Protein AF-A0A8I2G375-F1 (afdb_monomer_lite)

Foldseek 3Di:
DDADPDHDDPLVVVVVLLVVLCVVVVNPLCSSCVVVVHHSVVSVVNVVVVD

Sequence (51 aa):
VTFSHNLPTLKQVEEILIEEALERSGGNQTIAAQVLGISRQALNNRLQRKR

pLDDT: mean 94.04, std 7.18, range [63.12, 98.44]

Structure (mmCIF, N/CA/C/O backbone):
data_AF-A0A8I2G375-F1
#
_entry.id   AF-A0A8I2G375-F1
#
loop_
_atom_site.group_PDB
_atom_site.id
_atom_site.type_symbol
_atom_site.label_atom_id
_atom_site.label_alt_id
_atom_site.label_comp_id
_atom_site.label_asym_id
_atom_site.label_entity_id
_atom_site.label_seq_id
_atom_site.pdbx_PDB_ins_code
_atom_site.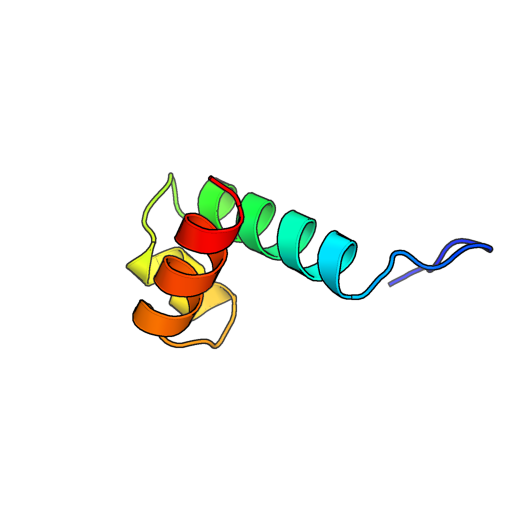Cartn_x
_atom_site.Cartn_y
_atom_site.Cartn_z
_atom_site.occupancy
_atom_site.B_iso_or_equiv
_atom_site.auth_seq_id
_atom_site.auth_comp_id
_atom_site.auth_asym_id
_atom_site.auth_atom_id
_atom_site.pdbx_PDB_model_num
ATOM 1 N N . VAL A 1 1 ? -3.747 -4.894 -20.088 1.00 63.12 1 VAL A N 1
ATOM 2 C CA . VAL A 1 1 ? -3.505 -3.493 -19.674 1.00 63.12 1 VAL A CA 1
ATOM 3 C C . VAL A 1 1 ? -2.974 -2.745 -20.877 1.00 63.12 1 VAL A C 1
ATOM 5 O O . VAL A 1 1 ? -1.994 -3.196 -21.455 1.00 63.12 1 VAL A O 1
ATOM 8 N N . THR A 1 2 ? -3.650 -1.681 -21.298 1.00 79.50 2 THR A N 1
ATOM 9 C CA . THR A 1 2 ? -3.182 -0.797 -22.374 1.00 79.50 2 THR A CA 1
ATOM 10 C C . THR A 1 2 ? -2.586 0.446 -21.736 1.00 79.50 2 THR A C 1
ATOM 12 O O . THR A 1 2 ? -3.282 1.154 -21.011 1.00 79.50 2 THR A O 1
ATOM 15 N N . PHE A 1 3 ? -1.300 0.689 -21.967 1.00 79.75 3 PHE A N 1
ATOM 16 C CA . PHE A 1 3 ? -0.609 1.858 -21.435 1.00 79.75 3 PHE A CA 1
ATOM 17 C C . PHE A 1 3 ? -0.640 3.010 -22.444 1.00 79.75 3 PHE A C 1
ATOM 19 O O . PHE A 1 3 ? -0.479 2.797 -23.645 1.00 79.75 3 PHE A O 1
ATOM 26 N N . SER A 1 4 ? -0.861 4.228 -21.950 1.00 86.25 4 SER A N 1
ATOM 27 C CA . SER A 1 4 ? -0.762 5.468 -22.724 1.00 86.25 4 SER A CA 1
ATOM 28 C C . SER A 1 4 ? 0.689 5.797 -23.094 1.00 86.25 4 SER A C 1
ATOM 30 O O . SER A 1 4 ? 1.627 5.252 -22.519 1.00 86.25 4 SER A O 1
ATOM 32 N N . HIS A 1 5 ? 0.871 6.737 -24.032 1.00 88.62 5 HIS A N 1
ATOM 33 C CA . HIS A 1 5 ? 2.193 7.204 -24.474 1.00 88.62 5 HIS A CA 1
ATOM 34 C C . HIS A 1 5 ? 3.058 7.736 -23.315 1.00 88.62 5 HIS A C 1
ATOM 36 O O . HIS A 1 5 ? 4.266 7.531 -23.298 1.00 88.62 5 HIS A O 1
ATOM 42 N N . ASN A 1 6 ? 2.422 8.365 -22.321 1.00 90.38 6 ASN A N 1
ATOM 43 C CA . ASN A 1 6 ? 3.040 8.701 -21.042 1.00 90.38 6 ASN A CA 1
ATOM 44 C C . ASN A 1 6 ? 2.579 7.707 -19.981 1.00 90.38 6 ASN A C 1
ATOM 46 O O . ASN A 1 6 ? 1.374 7.526 -19.781 1.00 90.38 6 ASN A O 1
ATOM 50 N N . LEU A 1 7 ? 3.539 7.088 -19.300 1.00 92.25 7 LEU A N 1
ATOM 51 C CA . LEU A 1 7 ? 3.260 6.208 -18.177 1.00 92.25 7 LEU A CA 1
ATOM 52 C C . LEU A 1 7 ? 3.047 7.037 -16.906 1.00 92.25 7 LEU A C 1
ATOM 54 O O . LEU A 1 7 ? 3.792 7.993 -16.673 1.00 92.25 7 LEU A O 1
ATOM 58 N N . PRO A 1 8 ? 2.075 6.666 -16.058 1.00 91.94 8 PRO A N 1
ATOM 59 C CA . PRO A 1 8 ? 2.020 7.205 -14.711 1.00 91.94 8 PRO A CA 1
ATOM 60 C C . PRO A 1 8 ? 3.293 6.831 -13.944 1.00 91.94 8 PRO A C 1
ATOM 62 O O . PRO A 1 8 ? 3.888 5.768 -14.138 1.00 91.94 8 PRO A O 1
ATOM 65 N N . THR A 1 9 ? 3.698 7.703 -13.029 1.00 94.75 9 THR A N 1
ATOM 66 C CA . THR A 1 9 ? 4.746 7.387 -12.057 1.00 94.75 9 THR A CA 1
ATOM 67 C C . THR A 1 9 ? 4.294 6.258 -11.133 1.00 94.75 9 THR A C 1
ATOM 69 O O . THR A 1 9 ? 3.099 6.050 -10.923 1.00 94.75 9 THR A O 1
ATOM 72 N N . LEU A 1 10 ? 5.248 5.571 -10.500 1.00 94.31 10 LEU A N 1
ATOM 73 C CA . LEU A 1 10 ? 4.926 4.544 -9.502 1.00 94.31 10 LEU A CA 1
ATOM 74 C C . LEU A 1 10 ? 4.029 5.085 -8.384 1.00 94.31 10 LEU A C 1
ATOM 76 O O . LEU A 1 10 ? 3.116 4.389 -7.960 1.00 94.31 10 LEU A O 1
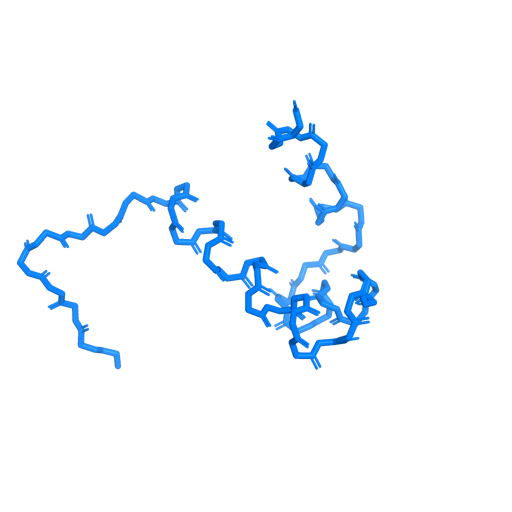ATOM 80 N N . LYS A 1 11 ? 4.245 6.339 -7.967 1.00 93.69 11 LYS A N 1
ATOM 81 C CA . LYS A 1 11 ? 3.410 7.004 -6.963 1.00 93.69 11 LYS A CA 1
ATOM 82 C C . LYS A 1 11 ? 1.959 7.150 -7.434 1.00 93.69 11 LYS A C 1
ATOM 84 O O . LYS A 1 11 ? 1.048 6.827 -6.687 1.00 93.69 11 LYS A O 1
ATOM 89 N N . GLN A 1 12 ? 1.746 7.585 -8.675 1.00 94.00 12 GLN A N 1
ATOM 90 C CA . GLN A 1 12 ? 0.398 7.724 -9.239 1.00 94.00 12 GLN A CA 1
ATOM 91 C C . GLN A 1 12 ? -0.299 6.370 -9.387 1.00 94.00 12 GLN A C 1
ATOM 93 O O . GLN A 1 12 ? -1.463 6.241 -9.026 1.00 94.00 12 GLN A O 1
ATOM 98 N N . VAL A 1 13 ? 0.407 5.345 -9.882 1.00 94.75 13 VAL A N 1
ATOM 99 C CA . VAL A 1 13 ? -0.152 3.985 -9.981 1.00 94.75 13 VAL A CA 1
ATOM 100 C C . VAL A 1 13 ? -0.532 3.463 -8.602 1.00 94.75 13 VAL A C 1
ATOM 102 O O . VAL A 1 13 ? -1.610 2.905 -8.430 1.00 94.75 13 VAL A O 1
ATOM 105 N N . GLU A 1 14 ? 0.341 3.655 -7.618 1.00 95.06 14 GLU A N 1
ATOM 106 C CA . GLU A 1 14 ? 0.084 3.258 -6.242 1.00 95.06 14 GLU A CA 1
ATOM 107 C C . GLU A 1 14 ? -1.169 3.941 -5.677 1.00 95.06 14 GLU A C 1
ATOM 109 O O . GLU A 1 14 ? -2.012 3.265 -5.094 1.00 95.06 14 GLU A O 1
ATOM 114 N N . GLU A 1 15 ? -1.317 5.252 -5.873 1.00 95.69 15 GLU A N 1
ATOM 115 C CA . GLU A 1 15 ? -2.484 6.010 -5.410 1.00 95.69 15 GLU A CA 1
ATOM 116 C C . GLU A 1 15 ? -3.781 5.505 -6.049 1.00 95.69 15 GLU A C 1
ATOM 118 O O . GLU A 1 15 ? -4.738 5.235 -5.324 1.00 95.69 15 GLU A O 1
ATOM 123 N N . ILE A 1 16 ? -3.782 5.297 -7.370 1.00 95.56 16 ILE A N 1
ATOM 124 C CA . ILE A 1 16 ? -4.934 4.769 -8.115 1.00 95.56 16 ILE A CA 1
ATOM 125 C C . ILE A 1 16 ? -5.312 3.373 -7.607 1.00 95.56 16 ILE A C 1
ATOM 127 O O . ILE A 1 16 ? -6.484 3.086 -7.376 1.00 95.56 16 ILE A O 1
ATOM 131 N N . LEU A 1 17 ? -4.326 2.496 -7.395 1.00 97.12 17 LEU A N 1
ATOM 132 C CA . LEU A 1 17 ? -4.573 1.141 -6.900 1.00 97.12 17 LEU A CA 1
ATOM 133 C C . LEU A 1 17 ? -5.125 1.141 -5.471 1.00 97.12 17 LEU A C 1
ATOM 135 O O . LEU A 1 17 ? -6.013 0.349 -5.160 1.00 97.12 17 LEU A O 1
ATOM 139 N N . ILE A 1 18 ? -4.611 2.010 -4.599 1.00 97.44 18 ILE A N 1
ATOM 140 C CA . ILE A 1 18 ? -5.103 2.141 -3.225 1.00 97.44 18 ILE A CA 1
ATOM 141 C C . ILE A 1 18 ? -6.549 2.634 -3.206 1.00 97.44 18 ILE A C 1
ATOM 143 O O . ILE A 1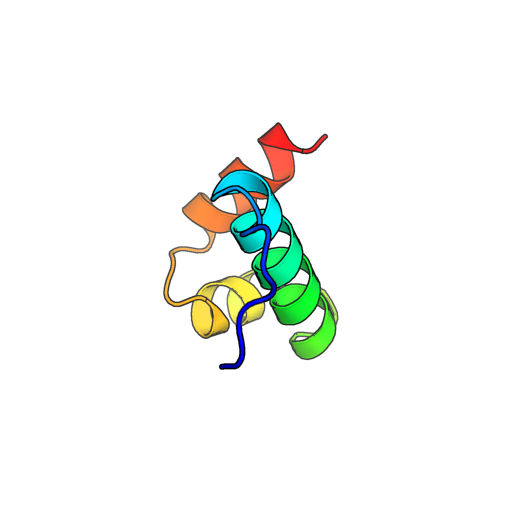 18 ? -7.355 2.090 -2.452 1.00 97.44 18 ILE A O 1
ATOM 147 N N . GLU A 1 19 ? -6.874 3.641 -4.016 1.00 97.88 19 GLU A N 1
ATOM 148 C CA . GLU A 1 19 ? -8.235 4.168 -4.131 1.00 97.88 19 GLU A CA 1
ATOM 149 C C . GLU A 1 19 ? -9.205 3.095 -4.627 1.00 97.88 19 GLU A C 1
ATOM 151 O O . GLU A 1 19 ? -10.181 2.804 -3.938 1.00 97.88 19 GLU A O 1
ATOM 156 N N . GLU A 1 20 ? -8.877 2.416 -5.727 1.00 98.12 20 GLU A N 1
ATOM 157 C CA . GLU A 1 20 ? -9.700 1.337 -6.281 1.00 98.12 20 GLU A CA 1
ATOM 158 C C . GLU A 1 20 ? -9.899 0.188 -5.276 1.00 98.12 20 GLU A C 1
ATOM 160 O O . GLU A 1 20 ? -10.995 -0.355 -5.128 1.00 98.12 20 GLU A O 1
ATOM 165 N N . ALA A 1 21 ? -8.847 -0.200 -4.547 1.00 98.38 21 ALA A N 1
ATOM 166 C CA . ALA A 1 21 ? -8.938 -1.266 -3.555 1.00 98.38 21 ALA A CA 1
ATOM 167 C C . ALA A 1 21 ? -9.814 -0.879 -2.356 1.00 98.38 21 ALA A C 1
ATOM 169 O O . ALA A 1 21 ? -10.522 -1.736 -1.824 1.00 98.38 21 ALA A O 1
ATOM 170 N N . LEU A 1 22 ? -9.771 0.387 -1.928 1.00 98.19 22 LEU A N 1
ATOM 171 C CA . LEU A 1 22 ? -10.641 0.909 -0.875 1.00 98.19 22 LEU A CA 1
ATOM 172 C C . LEU A 1 22 ? -12.088 1.020 -1.345 1.00 98.19 22 LEU A C 1
ATOM 174 O O . LEU A 1 22 ? -12.990 0.686 -0.583 1.00 98.19 22 LEU A O 1
ATOM 178 N N . GLU A 1 23 ? -12.325 1.442 -2.583 1.00 98.44 23 GLU A N 1
ATOM 179 C CA . GLU A 1 23 ? -13.668 1.501 -3.156 1.00 98.44 23 GLU A CA 1
ATOM 180 C C . GLU A 1 23 ? -14.293 0.101 -3.225 1.00 98.44 23 GLU A C 1
ATOM 182 O O . GLU A 1 23 ? -15.358 -0.135 -2.651 1.00 98.44 23 GLU A O 1
ATOM 187 N N . ARG A 1 24 ? -13.574 -0.874 -3.800 1.00 98.00 24 ARG A N 1
ATOM 188 C CA . ARG A 1 24 ? -14.019 -2.279 -3.873 1.00 98.00 24 ARG A CA 1
ATOM 189 C C . ARG A 1 24 ? -14.233 -2.927 -2.511 1.00 98.00 24 ARG A C 1
ATOM 191 O O . ARG A 1 24 ? -15.008 -3.876 -2.404 1.00 98.00 24 ARG A O 1
ATOM 198 N N . SER A 1 25 ? -13.535 -2.456 -1.479 1.00 98.19 25 SER A N 1
ATOM 199 C CA . SER A 1 25 ? -13.660 -2.981 -0.120 1.00 98.19 25 SER A CA 1
ATOM 200 C C . SER A 1 25 ? -14.663 -2.225 0.757 1.00 98.19 25 SER A C 1
ATOM 202 O O . SER A 1 25 ? -14.785 -2.552 1.942 1.00 98.19 25 SER A O 1
ATOM 204 N N . GLY A 1 26 ? -15.350 -1.204 0.232 1.00 97.81 26 GLY A N 1
ATOM 205 C CA . GLY A 1 26 ? -16.246 -0.354 1.021 1.00 97.81 26 GLY A CA 1
ATOM 206 C C . GLY A 1 26 ? -15.518 0.421 2.127 1.00 97.81 26 GLY A C 1
ATOM 207 O O . GLY A 1 26 ? -16.039 0.586 3.228 1.00 97.81 26 GLY A O 1
ATOM 208 N N . GLY A 1 27 ? -14.272 0.827 1.879 1.00 96.81 27 GLY A N 1
ATOM 209 C CA . GLY A 1 27 ? -13.407 1.530 2.828 1.00 96.81 27 GLY A CA 1
ATOM 210 C C . GLY A 1 27 ? -12.724 0.625 3.858 1.00 96.81 27 GLY A C 1
ATOM 211 O O . GLY A 1 27 ? -11.957 1.107 4.697 1.00 96.81 27 GLY A O 1
ATOM 212 N N . ASN A 1 28 ? -12.948 -0.693 3.814 1.00 97.94 28 ASN A N 1
ATOM 213 C CA . ASN A 1 28 ? -12.298 -1.624 4.727 1.00 97.94 28 ASN A CA 1
ATOM 214 C C . ASN A 1 28 ? -10.818 -1.803 4.354 1.00 97.94 28 ASN A C 1
ATOM 216 O O . ASN A 1 28 ? -10.473 -2.502 3.399 1.00 97.94 28 ASN A O 1
ATOM 220 N N . GLN A 1 29 ? -9.927 -1.202 5.144 1.00 97.56 29 GLN A N 1
ATOM 221 C CA . GLN A 1 29 ? -8.480 -1.238 4.906 1.00 97.56 29 GLN A CA 1
ATOM 222 C C . GLN A 1 29 ? -7.871 -2.644 5.008 1.00 97.56 29 GLN A C 1
ATOM 224 O O . GLN A 1 29 ? -6.878 -2.924 4.344 1.00 97.56 29 GLN A O 1
ATOM 229 N N . THR A 1 30 ? -8.432 -3.537 5.828 1.00 98.31 30 THR A N 1
ATOM 230 C CA . THR A 1 30 ? -7.933 -4.918 5.927 1.00 98.31 30 THR A CA 1
ATOM 231 C C . THR A 1 30 ? -8.184 -5.663 4.618 1.00 98.31 30 THR A C 1
ATOM 233 O O . THR A 1 30 ? -7.269 -6.280 4.079 1.00 98.31 30 THR A O 1
ATOM 236 N N . ILE A 1 31 ? -9.400 -5.544 4.079 1.00 98.44 31 ILE A N 1
ATOM 237 C CA . ILE A 1 31 ? -9.777 -6.160 2.802 1.00 98.44 31 ILE A CA 1
ATOM 238 C C . ILE A 1 31 ? -9.028 -5.488 1.644 1.00 98.44 31 ILE A C 1
ATOM 240 O O . ILE A 1 31 ? -8.471 -6.184 0.804 1.00 98.44 31 ILE A O 1
ATOM 244 N N . ALA A 1 32 ? -8.924 -4.155 1.625 1.00 98.44 32 ALA A N 1
ATOM 245 C CA . ALA A 1 32 ? -8.174 -3.436 0.591 1.00 98.44 32 ALA A CA 1
ATOM 246 C C . ALA A 1 32 ? -6.700 -3.870 0.544 1.00 98.44 32 ALA A C 1
ATOM 248 O O . ALA A 1 32 ? -6.159 -4.125 -0.528 1.00 98.44 32 ALA A O 1
ATOM 249 N N . ALA A 1 33 ? -6.054 -4.019 1.705 1.00 98.38 33 ALA A N 1
ATOM 250 C CA . ALA A 1 33 ? -4.679 -4.505 1.777 1.00 98.38 33 ALA A CA 1
ATOM 251 C C . ALA A 1 33 ? -4.547 -5.941 1.241 1.00 98.38 33 ALA A C 1
ATOM 253 O O . ALA A 1 33 ? -3.596 -6.233 0.517 1.00 98.38 33 ALA A O 1
ATOM 254 N N . GLN A 1 34 ? -5.525 -6.808 1.530 1.00 98.19 34 GLN A N 1
ATOM 255 C CA . GLN A 1 34 ? -5.577 -8.166 0.988 1.00 98.19 34 GLN A CA 1
ATOM 256 C C . GLN A 1 34 ? -5.730 -8.171 -0.540 1.00 98.19 34 GLN A C 1
ATOM 258 O O . GLN A 1 34 ? -5.001 -8.899 -1.208 1.00 98.19 34 GLN A O 1
ATOM 263 N N . VAL A 1 35 ? -6.616 -7.333 -1.096 1.00 97.56 35 VAL A N 1
ATOM 264 C CA . VAL A 1 35 ? -6.794 -7.169 -2.554 1.00 97.56 35 VAL A CA 1
ATOM 265 C C . VAL A 1 35 ? -5.495 -6.711 -3.220 1.00 97.56 35 VAL A C 1
ATOM 267 O O . VAL A 1 35 ? -5.139 -7.200 -4.287 1.00 97.56 35 VAL A O 1
ATOM 270 N N . LEU A 1 36 ? -4.761 -5.808 -2.571 1.00 97.75 36 LEU A N 1
ATOM 271 C CA . LEU A 1 36 ? -3.477 -5.296 -3.050 1.00 97.75 36 LEU A CA 1
ATOM 272 C C . LEU A 1 36 ? -2.296 -6.252 -2.820 1.00 97.75 36 LEU A C 1
ATOM 274 O O . LEU A 1 36 ? -1.190 -5.961 -3.273 1.00 97.75 36 LEU A O 1
ATOM 278 N N . GLY A 1 37 ? -2.489 -7.361 -2.099 1.00 98.06 37 GLY A N 1
ATOM 279 C CA . GLY A 1 37 ? -1.415 -8.300 -1.770 1.00 98.06 37 GLY A CA 1
ATOM 280 C C . GLY A 1 37 ? -0.346 -7.722 -0.834 1.00 98.06 3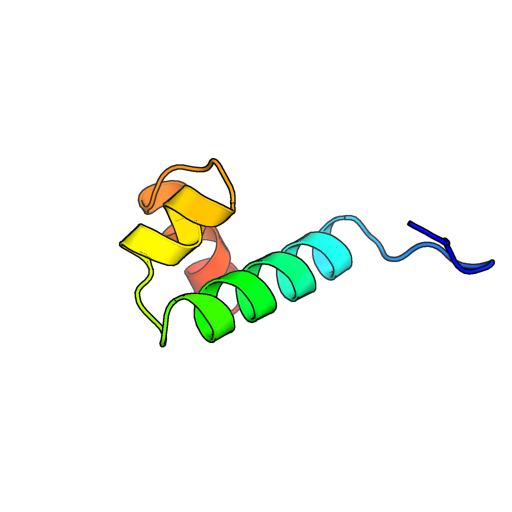7 GLY A C 1
ATOM 281 O O . GLY A 1 37 ? 0.810 -8.136 -0.891 1.00 98.06 37 GLY A O 1
ATOM 282 N N . ILE A 1 38 ? -0.706 -6.759 0.021 1.00 98.00 38 ILE A N 1
ATOM 283 C CA . ILE A 1 38 ? 0.200 -6.132 0.995 1.00 98.00 38 ILE A CA 1
ATOM 284 C C . ILE A 1 38 ? -0.329 -6.274 2.423 1.00 98.00 38 ILE A C 1
ATOM 286 O O . ILE A 1 38 ? -1.496 -6.576 2.662 1.00 98.00 38 ILE A O 1
ATOM 290 N N . SER A 1 39 ? 0.526 -6.019 3.413 1.00 98.44 39 SER A N 1
ATOM 291 C CA . SER A 1 39 ? 0.070 -5.970 4.802 1.00 98.44 39 SER A CA 1
ATOM 292 C C . SER A 1 39 ? -0.810 -4.740 5.056 1.00 98.44 39 SER A C 1
ATOM 294 O O . SER A 1 39 ? -0.602 -3.665 4.484 1.00 98.44 39 SER A O 1
ATOM 296 N N . ARG A 1 40 ? -1.759 -4.856 5.995 1.00 97.69 40 ARG A N 1
ATOM 297 C CA . ARG A 1 40 ? -2.568 -3.714 6.461 1.00 97.69 40 ARG A CA 1
ATOM 298 C C . ARG A 1 40 ? -1.694 -2.560 6.966 1.00 97.69 40 ARG A C 1
ATOM 300 O O . ARG A 1 40 ? -2.019 -1.401 6.734 1.00 97.69 40 ARG A O 1
ATOM 307 N N . GLN A 1 41 ? -0.576 -2.866 7.631 1.00 98.06 41 GLN A N 1
ATOM 308 C CA . GLN A 1 41 ? 0.376 -1.855 8.101 1.00 98.06 41 GLN A CA 1
ATOM 309 C C . GLN A 1 41 ? 1.021 -1.099 6.933 1.00 98.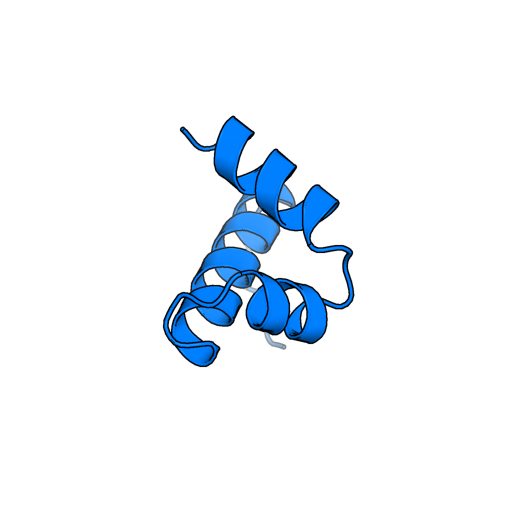06 41 GLN A C 1
ATOM 311 O O . GLN A 1 41 ? 1.138 0.123 6.997 1.00 98.06 41 GLN A O 1
ATOM 316 N N . ALA A 1 42 ? 1.391 -1.795 5.853 1.00 97.56 42 ALA A N 1
ATOM 317 C CA . ALA A 1 42 ? 1.923 -1.153 4.656 1.00 97.56 42 ALA A CA 1
ATOM 318 C C . ALA A 1 42 ? 0.891 -0.207 4.025 1.00 97.56 42 ALA A C 1
ATOM 320 O O . ALA A 1 42 ? 1.238 0.929 3.713 1.00 97.56 42 ALA A O 1
ATOM 321 N N . LEU A 1 43 ? -0.373 -0.632 3.905 1.00 97.62 43 LEU A N 1
ATOM 322 C CA . LEU A 1 43 ? -1.451 0.238 3.424 1.00 97.62 43 LEU A CA 1
ATOM 323 C C . LEU A 1 43 ? -1.632 1.468 4.326 1.00 97.62 43 LEU A C 1
ATOM 325 O O . LEU A 1 43 ? -1.665 2.590 3.833 1.00 97.62 43 LEU A O 1
ATOM 329 N N . ASN A 1 44 ? -1.689 1.277 5.646 1.00 97.19 44 ASN A N 1
ATOM 330 C CA . ASN A 1 44 ? -1.857 2.377 6.596 1.00 97.19 44 ASN A CA 1
ATOM 331 C C . ASN A 1 44 ? -0.711 3.399 6.501 1.00 97.19 44 ASN A C 1
ATOM 333 O O . ASN A 1 44 ? -0.958 4.598 6.421 1.00 97.19 44 ASN A O 1
ATOM 337 N N . ASN A 1 45 ? 0.540 2.938 6.417 1.00 97.12 45 ASN A N 1
ATOM 338 C CA . ASN A 1 45 ? 1.696 3.821 6.245 1.00 97.12 45 ASN A CA 1
ATOM 339 C C . ASN A 1 45 ? 1.607 4.641 4.946 1.00 97.12 45 ASN A C 1
ATOM 341 O O . ASN A 1 45 ? 1.970 5.815 4.936 1.00 97.12 45 ASN A O 1
ATOM 345 N N . ARG A 1 46 ? 1.122 4.042 3.850 1.00 95.38 46 ARG A N 1
ATOM 346 C CA . ARG A 1 46 ? 0.915 4.740 2.569 1.00 95.38 46 ARG A CA 1
ATOM 347 C C . ARG A 1 46 ? -0.189 5.799 2.687 1.00 95.38 46 ARG A C 1
ATOM 349 O O . ARG A 1 46 ? 0.016 6.933 2.267 1.00 95.38 46 ARG A O 1
ATOM 356 N N . LEU A 1 47 ? -1.301 5.476 3.353 1.00 94.56 47 LEU A N 1
ATOM 357 C CA . LEU A 1 47 ? -2.392 6.423 3.623 1.00 94.56 47 LEU A CA 1
ATOM 358 C C . LEU A 1 47 ? -1.959 7.589 4.523 1.00 94.56 47 LEU A C 1
ATOM 360 O O . LEU A 1 47 ? -2.364 8.724 4.290 1.00 94.56 47 LEU A O 1
ATOM 364 N N . GLN A 1 48 ? -1.115 7.332 5.524 1.00 95.12 48 GLN A N 1
ATOM 365 C CA . GLN A 1 48 ? -0.575 8.378 6.394 1.00 95.12 48 GLN A CA 1
ATOM 366 C C . GLN A 1 48 ? 0.356 9.342 5.657 1.00 95.12 48 GLN A C 1
ATOM 368 O O . GLN A 1 48 ? 0.346 10.521 5.970 1.00 95.12 48 GLN A O 1
ATOM 373 N N . ARG A 1 49 ? 1.128 8.869 4.671 1.00 90.25 49 ARG A N 1
ATOM 374 C CA . ARG A 1 49 ? 2.010 9.721 3.848 1.00 90.25 49 ARG A CA 1
ATOM 375 C C . ARG A 1 49 ? 1.261 10.579 2.825 1.00 90.25 49 ARG A C 1
ATOM 377 O O . ARG A 1 49 ? 1.858 11.492 2.265 1.00 90.25 49 ARG A O 1
ATOM 384 N N . LYS A 1 50 ? 0.005 10.230 2.524 1.00 81.12 50 LYS A N 1
ATOM 385 C CA . LYS A 1 50 ? -0.874 10.981 1.615 1.00 81.12 50 LYS A CA 1
ATOM 386 C C . LYS A 1 50 ? -1.619 12.117 2.332 1.00 81.12 50 LYS A C 1
ATOM 388 O O . LYS A 1 50 ? -2.052 13.049 1.662 1.00 81.12 50 LYS A O 1
ATOM 393 N N . ARG A 1 51 ? -1.795 12.012 3.654 1.00 71.25 51 ARG A N 1
ATOM 394 C CA . ARG A 1 51 ? -2.316 13.089 4.509 1.00 71.25 51 ARG A CA 1
ATOM 39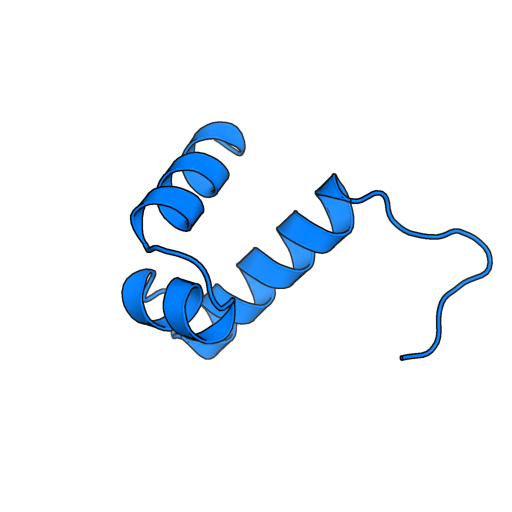5 C C . ARG A 1 51 ? -1.260 14.163 4.725 1.00 71.25 51 ARG A C 1
ATOM 397 O O . ARG A 1 51 ? -1.677 15.336 4.777 1.00 71.25 51 ARG A O 1
#

Radius of gyration: 11.67 Å; chains: 1; bounding box: 21×21×33 Å

Secondary structure (DSSP, 8-state):
-PPPSSPPPHHHHHHHHHHHHHHHTTT-HHHHHHHTTS-HHHHHHHHHHH-